Protein AF-A0A535TDH1-F1 (afdb_monomer)

Nearest PDB structures (foldseek):
  7vh2-assembly1_A  TM=3.808E-01  e=6.394E-01  Mammarenavirus machupoense
  1wv4-assembly1_A  TM=2.972E-01  e=4.434E-01  Escherichia coli
  2gje-assembly1_A  TM=3.276E-01  e=5.407E+00  Trypanosoma brucei brucei TREU927
  4r5g-assembly2_B-2  TM=2.749E-01  e=3.750E+00  Escherichia coli K-12
  1u00-assembly1_A  TM=2.760E-01  e=5.747E+00  Escherichia coli

Foldseek 3Di:
DDDLDLVCQVCQADCPQVHTFDCNDPVNSVVSVVQVVQVCCVPPVVHDDDWDDDQLLCVLVVQLCCQQPNVNQVNGANQKWFKWFQDQQFITGPGIHGPVVVQPPLPGGWMKTKHWHDNPDPFIWIWMWTRDPSHIDIDTDGTDPNSRQNDPVNSVVVCVVCVVVSVVRVVSNVD

Mean predicted aligned error: 7.19 Å

pLDDT: mean 83.21, std 15.36, range [40.84, 98.12]

Structure (mmCIF, N/CA/C/O backbone):
data_AF-A0A535TDH1-F1
#
_entry.id   AF-A0A535TDH1-F1
#
loop_
_atom_site.group_PDB
_atom_site.id
_atom_site.type_symbol
_atom_site.label_atom_id
_atom_site.label_alt_id
_atom_site.label_comp_id
_atom_site.label_asym_id
_atom_site.label_entity_id
_atom_site.label_seq_id
_atom_site.pdbx_PDB_ins_code
_atom_site.Cartn_x
_atom_site.Cartn_y
_atom_site.Cartn_z
_atom_site.occupancy
_atom_site.B_iso_or_equiv
_atom_site.auth_seq_id
_atom_site.auth_comp_id
_atom_site.auth_asym_id
_atom_site.auth_atom_id
_atom_site.pdbx_PDB_model_num
ATOM 1 N N . MET A 1 1 ? -21.936 14.748 -5.576 1.00 46.16 1 MET A N 1
ATOM 2 C CA . MET A 1 1 ? -22.071 13.887 -6.770 1.00 46.16 1 MET A CA 1
ATOM 3 C C . MET A 1 1 ? -20.781 13.091 -6.885 1.00 46.16 1 MET A C 1
ATOM 5 O O . MET A 1 1 ? -19.733 13.719 -6.879 1.00 46.16 1 MET A O 1
ATOM 9 N N . TYR A 1 2 ? -20.836 11.756 -6.878 1.00 51.53 2 TYR A N 1
ATOM 10 C CA . TYR A 1 2 ? -19.650 10.906 -7.036 1.00 51.53 2 TYR A CA 1
ATOM 11 C C . TYR A 1 2 ? -19.698 10.259 -8.414 1.00 51.53 2 TYR A C 1
ATOM 13 O O . TYR A 1 2 ? -20.737 9.732 -8.805 1.00 51.53 2 TYR A O 1
ATOM 21 N N . PHE A 1 3 ? -18.589 10.301 -9.137 1.00 50.84 3 PHE A N 1
ATOM 22 C CA . PHE A 1 3 ? -18.465 9.661 -10.437 1.00 50.84 3 PHE A CA 1
ATOM 23 C C . PHE A 1 3 ? -17.375 8.600 -10.350 1.00 50.84 3 PHE A C 1
ATOM 25 O O . PHE A 1 3 ? -16.346 8.814 -9.730 1.00 50.84 3 PHE A O 1
ATOM 32 N N . ALA A 1 4 ? -17.580 7.457 -10.979 1.00 53.78 4 ALA A N 1
ATOM 33 C CA . ALA A 1 4 ? -16.504 6.566 -11.379 1.00 53.78 4 ALA A CA 1
ATOM 34 C C . ALA A 1 4 ? -16.733 6.412 -12.870 1.00 53.78 4 ALA A C 1
ATOM 36 O O . ALA A 1 4 ? -17.690 5.758 -13.250 1.00 53.78 4 ALA A O 1
ATOM 37 N N . GLY A 1 5 ? -15.985 7.157 -13.681 1.00 45.31 5 GLY A N 1
ATOM 38 C CA . GLY A 1 5 ? -16.165 7.348 -15.122 1.00 45.31 5 GLY A CA 1
ATOM 39 C C . GLY A 1 5 ? -14.802 7.567 -15.771 1.00 45.31 5 GLY A C 1
ATOM 40 O O . GLY A 1 5 ? -13.863 7.964 -15.084 1.00 45.31 5 GLY A O 1
ATOM 41 N N . THR A 1 6 ? -14.670 7.344 -17.080 1.00 43.72 6 THR A N 1
ATOM 42 C CA . THR A 1 6 ? -13.429 7.658 -17.826 1.00 43.72 6 THR A CA 1
ATOM 43 C C . THR A 1 6 ? -13.044 9.142 -17.734 1.00 43.72 6 THR A C 1
ATOM 45 O O . THR A 1 6 ? -11.883 9.488 -17.907 1.00 43.72 6 THR A O 1
ATOM 48 N N . LEU A 1 7 ? -13.994 10.007 -17.361 1.00 41.91 7 LEU A N 1
ATOM 49 C CA . LEU A 1 7 ? -13.824 11.434 -17.062 1.00 41.91 7 LEU A CA 1
ATOM 50 C C . LEU A 1 7 ? -13.073 11.754 -15.750 1.00 41.91 7 LEU A C 1
ATOM 52 O O . LEU A 1 7 ? -12.934 12.926 -15.410 1.00 41.91 7 LEU A O 1
ATOM 56 N N . MET A 1 8 ? -12.526 10.767 -15.029 1.00 46.47 8 MET A N 1
ATOM 57 C CA . MET A 1 8 ? -11.613 11.016 -13.895 1.00 46.47 8 MET A CA 1
ATOM 58 C C . MET A 1 8 ? -10.234 11.571 -14.303 1.00 46.47 8 MET A C 1
ATOM 60 O O . MET A 1 8 ? -9.390 11.798 -13.440 1.00 46.47 8 MET A O 1
ATOM 64 N N . GLN A 1 9 ? -10.024 11.883 -15.589 1.00 45.94 9 GLN A N 1
ATOM 65 C CA . GLN A 1 9 ? -8.825 12.540 -16.135 1.00 45.94 9 GLN A CA 1
ATOM 66 C C . GLN A 1 9 ? -8.427 13.857 -15.430 1.00 45.94 9 GLN A C 1
ATOM 68 O O . GLN A 1 9 ? -7.294 14.302 -15.590 1.00 45.94 9 GLN A O 1
ATOM 73 N N . ALA A 1 10 ? -9.318 14.478 -14.646 1.00 40.84 10 ALA A N 1
ATOM 74 C CA . ALA A 1 10 ? -9.016 15.683 -13.867 1.00 40.84 10 ALA A CA 1
ATOM 75 C C . ALA A 1 10 ? -8.407 15.408 -12.472 1.00 40.84 10 ALA A C 1
ATOM 77 O O . ALA A 1 10 ? -7.862 16.326 -11.860 1.00 40.84 10 ALA A O 1
ATOM 78 N N . SER A 1 11 ? -8.466 14.171 -11.957 1.00 49.38 11 SER A N 1
ATOM 79 C CA . SER A 1 11 ? -7.766 13.788 -10.724 1.00 49.38 11 SER A CA 1
ATOM 80 C C . SER A 1 11 ? -6.369 13.289 -11.088 1.00 49.38 11 SER A C 1
ATOM 82 O O . SER A 1 11 ? -6.167 12.120 -11.399 1.00 49.38 11 SER A O 1
ATOM 84 N N . LEU A 1 12 ? -5.400 14.205 -11.086 1.00 49.19 12 LEU A N 1
ATOM 85 C CA . LEU A 1 12 ? -4.015 13.963 -11.523 1.00 49.19 12 LEU A CA 1
ATOM 86 C C . LEU A 1 12 ? -3.205 13.020 -10.606 1.00 49.19 12 LEU A C 1
ATOM 88 O O . LEU A 1 12 ? -2.023 12.797 -10.874 1.00 49.19 12 LEU A O 1
ATOM 92 N N . GLY A 1 13 ? -3.813 12.509 -9.528 1.00 55.75 13 GLY A N 1
ATOM 93 C CA . GLY A 1 13 ? -3.116 11.800 -8.456 1.00 55.75 13 GLY A CA 1
ATOM 94 C C . GLY A 1 13 ? -2.025 12.649 -7.792 1.00 55.75 13 GLY A C 1
ATOM 95 O O . GLY A 1 13 ? -1.929 13.863 -8.005 1.00 55.75 13 GLY A O 1
ATOM 96 N N . LEU A 1 14 ? -1.200 12.017 -6.959 1.00 56.84 14 LEU A N 1
ATOM 97 C CA . LEU A 1 14 ? -0.041 12.672 -6.354 1.00 56.84 14 LEU A CA 1
ATOM 98 C C . LEU A 1 14 ? 1.075 12.795 -7.401 1.00 56.84 14 LEU A C 1
ATOM 100 O O . LEU A 1 14 ? 1.580 11.798 -7.901 1.00 56.84 14 LEU A O 1
ATOM 104 N N . LYS A 1 15 ? 1.521 14.022 -7.696 1.00 58.00 15 LYS A N 1
ATOM 105 C CA . LYS A 1 15 ? 2.681 14.291 -8.572 1.00 58.00 15 LYS A CA 1
ATOM 106 C C . LYS A 1 15 ? 4.013 14.254 -7.811 1.00 58.00 15 LYS A C 1
ATOM 108 O O . LYS A 1 15 ? 4.883 15.086 -8.068 1.00 58.00 15 LYS A O 1
ATOM 113 N N . ARG A 1 16 ? 4.174 13.349 -6.838 1.00 58.53 16 ARG A N 1
ATOM 114 C CA . ARG A 1 16 ? 5.345 13.356 -5.937 1.00 58.53 16 ARG A CA 1
ATOM 115 C C . ARG A 1 16 ? 6.672 13.265 -6.691 1.00 58.53 16 ARG A C 1
ATOM 117 O O . ARG A 1 16 ? 7.613 13.962 -6.333 1.00 58.53 16 ARG A O 1
ATOM 124 N N . HIS A 1 17 ? 6.699 12.495 -7.779 1.00 65.44 17 HIS A N 1
ATOM 125 C CA . HIS A 1 17 ? 7.895 12.258 -8.596 1.00 65.44 17 HIS A CA 1
ATOM 126 C C . HIS A 1 17 ? 7.793 12.881 -10.000 1.00 65.44 17 HIS A C 1
ATOM 128 O O . HIS A 1 17 ? 8.368 12.388 -10.965 1.00 65.44 17 HIS A O 1
ATOM 134 N N . GLY A 1 18 ? 7.043 13.982 -10.135 1.00 55.12 18 GLY A N 1
ATOM 135 C CA . GLY A 1 18 ? 7.007 14.807 -11.352 1.00 55.12 18 GLY A CA 1
ATOM 136 C C . GLY A 1 18 ? 6.130 14.285 -12.496 1.00 55.12 18 GLY A C 1
ATOM 137 O O . GLY A 1 18 ? 5.878 15.030 -13.444 1.00 55.12 18 GLY A O 1
ATOM 138 N N . ILE A 1 19 ? 5.603 13.061 -12.397 1.00 62.03 19 ILE A N 1
ATOM 139 C CA . ILE A 1 19 ? 4.717 12.462 -13.403 1.00 62.03 19 ILE A C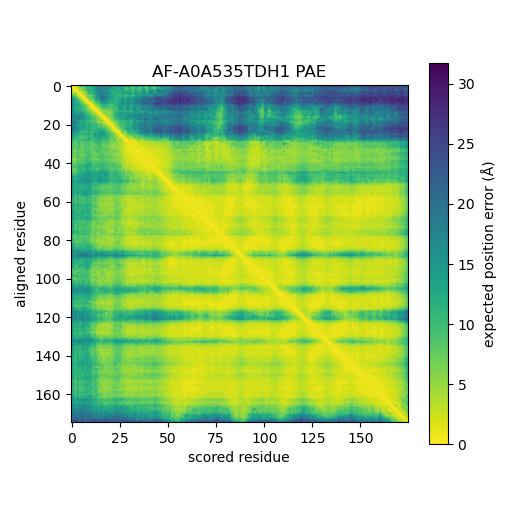A 1
ATOM 140 C C . ILE A 1 19 ? 3.325 12.264 -12.811 1.00 62.03 19 ILE A C 1
ATOM 142 O O . ILE A 1 19 ? 3.202 11.691 -11.730 1.00 62.03 19 ILE A O 1
ATOM 146 N N . PRO A 1 20 ? 2.266 12.762 -13.475 1.00 57.06 20 PRO A N 1
ATOM 147 C CA . PRO A 1 20 ? 0.907 12.565 -13.002 1.00 57.06 20 PRO A CA 1
ATOM 148 C C . PRO A 1 20 ? 0.521 11.090 -13.069 1.00 57.06 20 PRO A C 1
ATOM 150 O O . PRO A 1 20 ? 0.814 10.396 -14.045 1.00 57.06 20 PRO A O 1
ATOM 153 N N . SER A 1 21 ? -0.194 10.635 -12.048 1.00 59.56 21 SER A N 1
ATOM 154 C CA . SER A 1 21 ? -0.759 9.295 -12.019 1.00 59.56 21 SER A CA 1
ATOM 155 C C . SER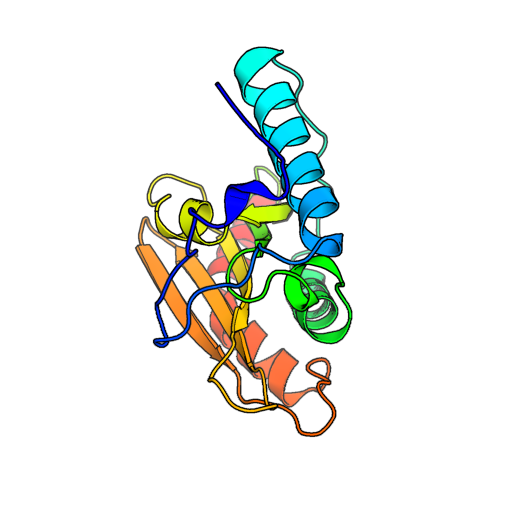 A 1 21 ? -1.792 9.171 -13.140 1.00 59.56 21 SER A C 1
ATOM 157 O O . SER A 1 21 ? -2.732 9.967 -13.229 1.00 59.56 21 SER A O 1
ATOM 159 N N . ASN A 1 22 ? -1.626 8.201 -14.038 1.00 57.59 22 ASN A N 1
ATOM 160 C CA . ASN A 1 22 ? -2.537 8.061 -15.169 1.00 57.59 22 ASN A CA 1
ATOM 161 C C . ASN A 1 22 ? -3.738 7.183 -14.793 1.00 57.59 22 ASN A C 1
ATOM 163 O O . ASN A 1 22 ? -3.676 5.961 -14.894 1.00 57.59 22 ASN A O 1
ATOM 167 N N . SER A 1 23 ? -4.851 7.812 -14.407 1.00 53.47 23 SER A N 1
ATOM 168 C CA . SER A 1 23 ? -6.129 7.116 -14.181 1.00 53.47 23 SER A CA 1
ATOM 169 C C . SER A 1 23 ? -6.986 6.970 -15.456 1.00 53.47 23 SER A C 1
ATOM 171 O O . SER A 1 23 ? -8.072 6.392 -15.421 1.00 53.47 23 SER A O 1
ATOM 173 N N . GLY A 1 24 ? -6.517 7.495 -16.598 1.00 48.97 24 GLY A N 1
ATOM 174 C CA . GLY A 1 24 ? -7.307 7.700 -17.819 1.00 48.97 24 GLY A CA 1
ATOM 175 C C . GLY A 1 24 ? -7.476 6.486 -18.739 1.00 48.97 24 GLY A C 1
ATOM 176 O O . GLY A 1 24 ? -8.177 6.587 -19.746 1.00 48.97 24 GLY A O 1
ATOM 177 N N . ALA A 1 25 ? -6.861 5.339 -18.440 1.00 55.12 25 ALA A N 1
ATOM 178 C CA . ALA A 1 25 ? -7.050 4.127 -19.236 1.00 55.12 25 ALA A CA 1
ATOM 179 C C . ALA A 1 25 ? -8.434 3.502 -18.975 1.00 55.12 25 ALA A C 1
ATOM 181 O O . ALA A 1 25 ? -8.888 3.438 -17.834 1.00 55.12 25 ALA A O 1
ATOM 182 N N . VAL A 1 26 ? -9.085 2.956 -20.011 1.00 54.81 26 VAL A N 1
ATOM 183 C CA . VAL A 1 26 ? -10.406 2.286 -19.912 1.00 54.81 26 VAL A CA 1
ATOM 184 C C . VAL A 1 26 ? -10.423 1.198 -18.826 1.00 54.81 26 VAL A C 1
ATOM 186 O O . VAL A 1 26 ? -11.408 1.039 -18.110 1.00 54.81 26 VAL A O 1
ATOM 189 N N . GLN A 1 27 ? -9.300 0.498 -18.641 1.00 59.00 27 GLN A N 1
ATOM 190 C CA . GLN A 1 27 ? -9.132 -0.535 -17.611 1.00 59.00 27 GLN A CA 1
ATOM 191 C C . GLN A 1 27 ? -9.070 0.023 -16.180 1.00 59.00 27 GLN A C 1
ATOM 193 O O . GLN A 1 27 ? -9.294 -0.711 -15.225 1.00 59.00 27 GLN A O 1
ATOM 198 N N . GLY A 1 28 ? -8.789 1.315 -16.018 1.00 59.56 28 GLY A N 1
ATOM 199 C CA . GLY A 1 28 ? -8.713 2.012 -14.741 1.00 59.56 28 GLY A CA 1
ATOM 200 C C . GLY A 1 28 ? -10.064 2.248 -14.067 1.00 59.56 28 GLY A C 1
ATOM 201 O O . GLY A 1 28 ? -10.193 2.149 -12.847 1.00 59.56 28 GLY A O 1
ATOM 202 N N . TYR A 1 29 ? -11.097 2.471 -14.883 1.00 69.38 29 TYR A N 1
ATOM 203 C CA . TYR A 1 29 ? -12.471 2.727 -14.450 1.00 69.38 29 TYR A CA 1
ATOM 204 C C . TYR A 1 29 ? -12.990 1.684 -13.454 1.00 69.38 29 TYR A C 1
ATOM 206 O O . TYR A 1 29 ? -13.589 2.038 -12.440 1.00 69.38 29 TYR A O 1
ATOM 214 N N . ARG A 1 30 ? -12.746 0.394 -13.725 1.00 74.38 30 ARG A N 1
ATOM 215 C CA . ARG A 1 30 ? -13.273 -0.707 -12.901 1.00 74.38 30 ARG A CA 1
ATOM 216 C C . ARG A 1 30 ? -12.741 -0.655 -11.470 1.00 74.38 30 ARG A C 1
ATOM 218 O O . ARG A 1 30 ? -13.450 -1.017 -10.535 1.00 74.38 30 ARG A O 1
ATOM 225 N N . TYR A 1 31 ? -11.512 -0.179 -11.297 1.00 80.25 31 TYR A N 1
ATOM 226 C CA . TYR A 1 31 ? -10.874 -0.069 -9.993 1.00 80.25 31 TYR A CA 1
ATOM 227 C C . TYR A 1 31 ? -11.401 1.140 -9.228 1.00 80.25 31 TYR A C 1
ATOM 229 O O . TYR A 1 31 ? -11.798 1.000 -8.073 1.00 80.25 31 TYR A O 1
ATOM 237 N N . ASN A 1 32 ? -11.562 2.276 -9.910 1.00 75.94 32 ASN A N 1
ATOM 238 C CA . ASN A 1 32 ? -12.202 3.460 -9.336 1.00 75.94 32 ASN A CA 1
ATOM 239 C C . ASN A 1 32 ? -13.656 3.178 -8.927 1.00 75.94 32 ASN A C 1
ATOM 241 O O . ASN A 1 32 ? -14.085 3.591 -7.853 1.00 75.94 32 ASN A O 1
ATOM 245 N N . ALA A 1 33 ? -14.404 2.423 -9.737 1.00 80.88 33 ALA A N 1
ATOM 246 C CA . ALA A 1 33 ? -15.773 2.020 -9.424 1.00 80.88 33 ALA A CA 1
ATOM 247 C C . ALA A 1 33 ? -15.843 1.120 -8.182 1.00 80.88 33 ALA A C 1
ATOM 249 O O . ALA A 1 33 ? -16.714 1.320 -7.339 1.00 80.88 33 ALA A O 1
ATOM 250 N N . ARG A 1 34 ? -14.907 0.171 -8.025 1.00 83.81 34 ARG A N 1
ATOM 251 C CA . ARG A 1 34 ? -14.821 -0.681 -6.824 1.00 83.81 34 ARG A CA 1
ATOM 252 C C . ARG A 1 34 ? -14.514 0.137 -5.573 1.00 83.81 34 ARG A C 1
ATOM 254 O O . ARG A 1 34 ? -15.192 -0.040 -4.565 1.00 83.81 34 ARG A O 1
ATOM 261 N N . VAL A 1 35 ? -13.538 1.042 -5.637 1.00 83.62 35 VAL A N 1
ATOM 262 C CA . VAL A 1 35 ? -13.202 1.936 -4.516 1.00 83.62 35 VAL A CA 1
ATOM 263 C C . VAL A 1 35 ? -14.398 2.821 -4.155 1.00 83.62 35 VAL A C 1
ATOM 265 O O . VAL A 1 35 ? -14.770 2.904 -2.985 1.00 83.62 35 VAL A O 1
ATOM 268 N N . LEU A 1 36 ? -15.057 3.418 -5.153 1.00 84.75 36 LEU A N 1
ATOM 269 C CA . LEU A 1 36 ? -16.228 4.262 -4.936 1.00 84.75 36 LEU A CA 1
ATOM 270 C C . LEU A 1 36 ? -17.401 3.482 -4.331 1.00 84.75 36 LEU A C 1
ATOM 272 O O . LEU A 1 36 ? -18.034 3.962 -3.394 1.00 84.75 36 LEU A O 1
ATOM 276 N N . ALA A 1 37 ? -17.688 2.283 -4.840 1.00 85.50 37 ALA A N 1
ATOM 277 C CA . ALA A 1 37 ? -18.759 1.442 -4.318 1.00 85.50 37 ALA A CA 1
ATOM 278 C C . ALA A 1 37 ? -18.545 1.124 -2.832 1.00 85.50 37 ALA A C 1
ATOM 280 O O . ALA A 1 37 ? -19.485 1.238 -2.048 1.00 85.50 37 ALA A O 1
ATOM 281 N N . ARG A 1 38 ? -17.305 0.805 -2.431 1.00 84.75 38 ARG A N 1
ATOM 282 C CA . ARG A 1 38 ? -16.954 0.577 -1.021 1.00 84.75 38 ARG A CA 1
ATOM 283 C C . ARG A 1 38 ? -17.165 1.828 -0.172 1.00 84.75 38 ARG A C 1
ATOM 285 O O . ARG A 1 38 ? -17.855 1.762 0.840 1.00 84.75 38 ARG A O 1
ATOM 292 N N . HIS A 1 39 ? -16.654 2.971 -0.630 1.00 85.38 39 HIS A N 1
ATOM 293 C CA . HIS A 1 39 ? -16.817 4.240 0.078 1.00 85.38 39 HIS A CA 1
ATOM 294 C C . HIS A 1 39 ? -18.294 4.614 0.269 1.00 85.38 39 HIS A C 1
ATOM 296 O O . HIS A 1 39 ? -18.683 5.071 1.342 1.00 85.38 39 HIS A O 1
ATOM 302 N N . LEU A 1 40 ? -19.139 4.413 -0.748 1.00 87.56 40 LEU A N 1
ATOM 303 C CA . LEU A 1 40 ? -20.577 4.673 -0.648 1.00 87.56 40 LEU A CA 1
ATOM 304 C C . LEU A 1 40 ? -21.268 3.710 0.322 1.00 87.56 40 LEU A C 1
ATOM 306 O O . LEU A 1 40 ? -22.072 4.165 1.134 1.00 87.56 40 LEU A O 1
ATOM 310 N N . ALA A 1 41 ? -20.952 2.413 0.256 1.00 87.00 41 ALA A N 1
ATOM 311 C CA . ALA A 1 41 ? -21.507 1.400 1.153 1.00 87.00 41 ALA A CA 1
ATOM 312 C C . ALA A 1 41 ? -21.286 1.775 2.630 1.00 87.00 41 ALA A C 1
ATOM 314 O O . ALA A 1 41 ? -22.243 1.826 3.402 1.00 87.00 41 ALA A O 1
ATOM 315 N N . GLU A 1 42 ? -20.055 2.141 2.986 1.00 88.44 42 GLU A N 1
ATOM 316 C CA . GLU A 1 42 ? -19.685 2.507 4.357 1.00 88.44 42 GLU A CA 1
ATOM 317 C C . GLU A 1 42 ? -20.254 3.886 4.755 1.00 88.44 42 GLU A C 1
ATOM 319 O O . GLU A 1 42 ? -20.908 4.016 5.788 1.00 88.44 42 GLU A O 1
ATOM 324 N N . SER A 1 43 ? -20.072 4.924 3.926 1.00 86.44 43 SER A N 1
ATOM 325 C CA . SER A 1 43 ? -20.389 6.314 4.314 1.00 86.44 43 SER A CA 1
ATOM 326 C C . SER A 1 43 ? -21.854 6.728 4.152 1.00 86.44 43 SER A C 1
ATOM 328 O O . SER A 1 43 ? -22.292 7.691 4.784 1.00 86.44 43 SER A O 1
ATOM 330 N N . ARG A 1 44 ? -22.613 6.067 3.269 1.00 86.50 44 ARG A N 1
ATOM 331 C CA . ARG A 1 44 ? -24.001 6.448 2.944 1.00 86.50 44 ARG A CA 1
ATOM 332 C C . ARG A 1 44 ? -25.024 5.400 3.336 1.00 86.50 44 ARG A C 1
ATOM 334 O O . ARG A 1 44 ? -26.162 5.768 3.604 1.00 86.50 44 ARG A O 1
ATOM 341 N N . PHE A 1 45 ? -24.630 4.132 3.366 1.00 88.75 45 PHE A N 1
ATOM 342 C CA . PHE A 1 45 ? -25.545 3.024 3.634 1.00 88.75 45 PHE A CA 1
ATOM 343 C C . PHE A 1 45 ? -25.268 2.320 4.966 1.00 88.75 45 PHE A C 1
ATOM 345 O O . PHE A 1 45 ? -26.020 1.420 5.328 1.00 88.75 45 PHE A O 1
ATOM 352 N N . GLY A 1 46 ? -24.228 2.728 5.706 1.00 87.50 46 GLY A N 1
ATOM 353 C CA . GLY A 1 46 ? -23.883 2.139 7.004 1.00 87.50 46 GLY A CA 1
ATOM 354 C C . GLY A 1 46 ? -23.487 0.663 6.915 1.00 87.50 46 GLY A C 1
ATOM 355 O O . GLY A 1 46 ? -23.584 -0.060 7.902 1.00 87.50 46 GLY A O 1
ATOM 356 N N . VAL A 1 47 ? -23.078 0.199 5.730 1.00 89.00 47 VAL A N 1
ATOM 357 C CA . VAL A 1 47 ? -22.647 -1.180 5.507 1.00 89.00 47 VAL A CA 1
ATOM 358 C C . VAL A 1 47 ? -21.171 -1.281 5.859 1.00 89.00 47 VAL A C 1
ATOM 360 O O . VAL A 1 47 ? -20.321 -0.756 5.141 1.00 89.00 47 VAL A O 1
ATOM 363 N N . THR A 1 48 ? -20.862 -1.992 6.940 1.00 81.75 48 THR A N 1
ATOM 364 C CA . THR A 1 48 ? -19.482 -2.343 7.279 1.00 81.75 48 THR A CA 1
ATOM 365 C C . THR A 1 48 ? -19.024 -3.486 6.387 1.00 81.75 48 THR A C 1
ATOM 367 O O . THR A 1 48 ? -19.568 -4.589 6.444 1.00 81.75 48 THR A O 1
ATOM 370 N N . LEU A 1 49 ? -18.020 -3.229 5.554 1.00 82.12 49 LEU A N 1
ATOM 371 C CA . LEU A 1 49 ? -17.399 -4.268 4.744 1.00 82.12 49 LEU A CA 1
ATOM 372 C C . LEU A 1 49 ? -16.379 -5.035 5.581 1.00 82.12 49 LEU A C 1
ATOM 374 O O . LEU A 1 49 ? -15.515 -4.434 6.220 1.00 82.12 49 LEU A O 1
ATOM 378 N N . GLU A 1 50 ? -16.464 -6.362 5.543 1.00 81.50 50 GLU A N 1
ATOM 379 C CA . GLU A 1 50 ? -15.495 -7.228 6.205 1.00 81.50 50 GLU A CA 1
ATOM 380 C C . GLU A 1 50 ? -14.090 -6.981 5.633 1.00 81.50 50 GLU A C 1
ATOM 382 O O . GLU A 1 50 ? -13.878 -6.985 4.414 1.00 81.50 50 GL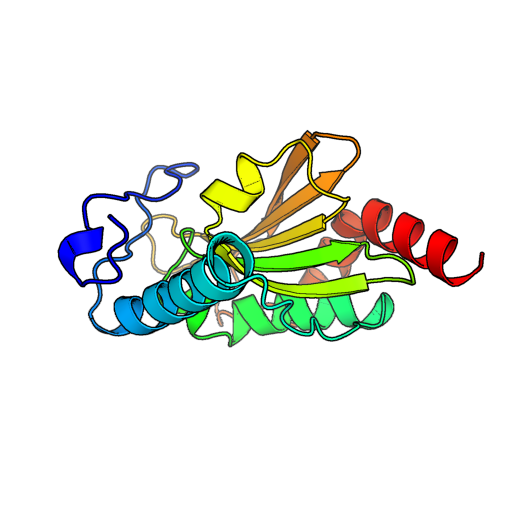U A O 1
ATOM 387 N N . ARG A 1 51 ? -13.127 -6.723 6.524 1.00 86.31 51 ARG A N 1
ATOM 388 C CA . ARG A 1 51 ? -11.714 -6.551 6.181 1.00 86.31 51 ARG A CA 1
ATOM 389 C C . ARG A 1 51 ? -10.968 -7.812 6.610 1.00 86.31 51 ARG A C 1
ATOM 391 O O . ARG A 1 51 ? -10.959 -8.095 7.807 1.00 86.31 51 ARG A O 1
ATOM 398 N N . PRO A 1 52 ? -10.363 -8.567 5.677 1.00 90.62 52 PRO A N 1
ATOM 399 C CA . PRO A 1 52 ? -9.644 -9.783 6.027 1.00 90.62 52 PRO A CA 1
ATOM 400 C C . PRO A 1 52 ? -8.526 -9.494 7.031 1.00 90.62 52 PRO A C 1
ATOM 402 O O . PRO A 1 52 ? -7.740 -8.561 6.841 1.00 90.62 52 PRO A O 1
ATOM 405 N N . ALA A 1 53 ? -8.443 -10.301 8.086 1.00 92.69 53 ALA A N 1
ATOM 406 C CA . ALA A 1 53 ? -7.291 -10.292 8.975 1.00 92.69 53 ALA A CA 1
ATOM 407 C C . ALA A 1 53 ? -6.047 -10.789 8.223 1.00 92.69 53 ALA A C 1
ATOM 409 O O . ALA A 1 53 ? -6.130 -11.680 7.376 1.00 92.69 53 ALA A O 1
ATOM 410 N N . VAL A 1 54 ? -4.889 -10.219 8.546 1.00 92.75 54 VAL A N 1
ATOM 411 C CA . VAL A 1 54 ? -3.595 -10.603 7.973 1.00 92.75 54 VAL A CA 1
ATOM 412 C C . VAL A 1 54 ? -2.634 -10.892 9.115 1.00 92.75 54 VAL A C 1
ATOM 414 O O . VAL A 1 54 ? -2.545 -10.123 10.071 1.00 92.75 54 VAL A O 1
ATOM 417 N N . ASN A 1 55 ? -1.888 -11.993 9.031 1.00 89.69 55 ASN A N 1
ATOM 418 C CA . ASN A 1 55 ? -0.812 -12.238 9.983 1.00 89.69 55 ASN A CA 1
ATOM 419 C C . ASN A 1 55 ? 0.300 -11.200 9.768 1.00 89.69 55 ASN A C 1
ATOM 421 O O . ASN A 1 55 ? 0.703 -10.950 8.633 1.00 89.69 55 ASN A O 1
ATOM 425 N N . ALA A 1 56 ? 0.838 -10.621 10.843 1.00 87.50 56 ALA A N 1
ATOM 426 C CA . ALA A 1 56 ? 1.936 -9.657 10.758 1.00 87.50 56 ALA A CA 1
ATOM 427 C C . ALA A 1 56 ? 3.142 -10.186 9.947 1.00 87.50 56 ALA A C 1
ATOM 429 O O . ALA A 1 56 ? 3.765 -9.416 9.218 1.00 87.50 56 ALA A O 1
ATOM 430 N N . GLY A 1 57 ? 3.433 -11.491 10.015 1.00 87.88 57 GLY A N 1
ATOM 431 C CA . GLY A 1 57 ? 4.493 -12.138 9.234 1.00 87.88 57 GLY A CA 1
ATOM 432 C C . GLY A 1 57 ? 4.227 -12.202 7.724 1.00 87.88 57 GLY A C 1
ATOM 433 O O . GLY A 1 57 ? 5.174 -12.235 6.940 1.00 87.88 57 GLY A O 1
ATOM 434 N N . ASP A 1 58 ? 2.962 -12.140 7.303 1.00 93.62 58 ASP A N 1
ATOM 435 C CA . ASP A 1 58 ? 2.562 -12.240 5.895 1.00 93.62 58 ASP A CA 1
ATOM 436 C C . ASP A 1 58 ? 2.442 -10.870 5.209 1.00 93.62 58 ASP A C 1
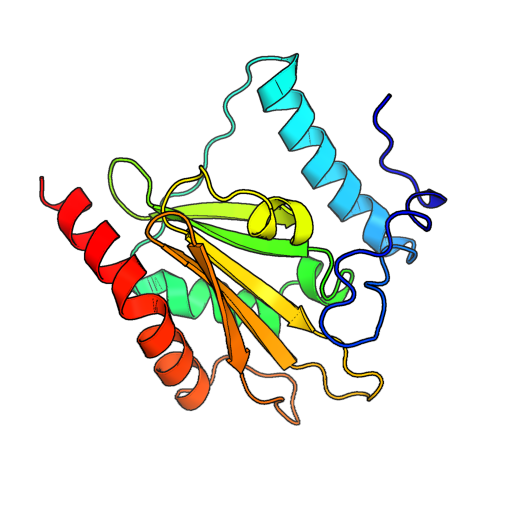ATOM 438 O O . ASP A 1 58 ? 2.407 -10.795 3.980 1.00 93.62 58 ASP A O 1
ATOM 442 N N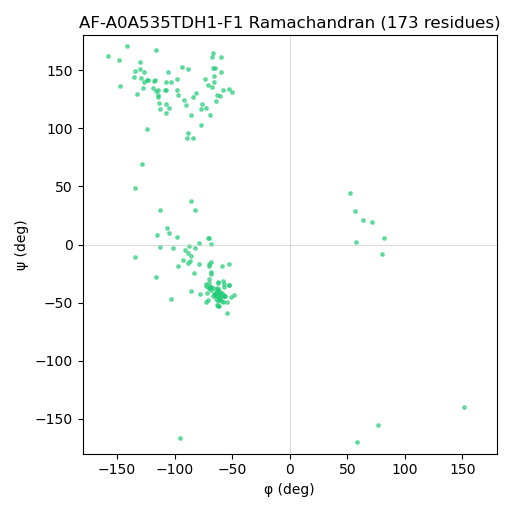 . VAL A 1 59 ? 2.427 -9.772 5.977 1.00 95.62 59 VAL A N 1
ATOM 443 C CA . VAL A 1 59 ? 2.245 -8.400 5.461 1.00 95.62 59 VAL A CA 1
ATOM 444 C C . VAL A 1 59 ? 3.285 -8.041 4.400 1.00 95.62 59 VAL A C 1
ATOM 446 O O . VAL A 1 59 ? 2.938 -7.486 3.359 1.00 95.62 59 VAL A O 1
ATOM 449 N N . VAL A 1 60 ? 4.558 -8.367 4.641 1.00 97.12 60 VAL A N 1
ATOM 450 C CA . VAL A 1 60 ? 5.652 -8.069 3.702 1.00 97.12 60 VAL A CA 1
ATOM 451 C C . VAL A 1 60 ? 5.426 -8.788 2.372 1.00 97.12 60 VAL A C 1
ATOM 453 O O . VAL A 1 60 ? 5.508 -8.162 1.317 1.00 97.12 60 VAL A O 1
ATOM 456 N N . SER A 1 61 ? 5.091 -10.081 2.416 1.00 97.06 61 SER A N 1
ATOM 457 C CA . SER A 1 61 ? 4.789 -10.873 1.218 1.00 97.06 61 SER A CA 1
ATOM 458 C C . SER A 1 61 ? 3.586 -10.307 0.467 1.00 97.06 61 SER A C 1
ATOM 460 O O . SER A 1 61 ? 3.676 -10.087 -0.735 1.00 97.06 61 SER A O 1
ATOM 462 N N . LEU A 1 62 ? 2.499 -10.000 1.183 1.00 96.88 62 LEU A N 1
ATOM 463 C CA . LEU A 1 62 ? 1.267 -9.462 0.608 1.00 96.88 62 LEU A CA 1
ATOM 464 C C . LEU A 1 62 ? 1.509 -8.160 -0.165 1.00 96.88 62 LEU A C 1
ATOM 466 O O . LEU A 1 62 ? 0.984 -7.986 -1.263 1.00 96.88 62 LEU A O 1
ATOM 470 N N . LEU A 1 63 ? 2.300 -7.246 0.397 1.00 98.00 63 LEU A N 1
ATOM 471 C CA . LEU A 1 63 ? 2.586 -5.955 -0.228 1.00 98.00 63 LEU A CA 1
ATOM 472 C C . LEU A 1 63 ? 3.518 -6.096 -1.443 1.00 98.00 63 LEU A C 1
ATOM 474 O O . LEU A 1 63 ? 3.267 -5.470 -2.473 1.00 98.00 63 LEU A O 1
ATOM 478 N N . LEU A 1 64 ? 4.559 -6.931 -1.361 1.00 98.12 64 LEU A N 1
ATOM 479 C CA . LEU A 1 64 ? 5.472 -7.168 -2.490 1.00 98.12 64 LEU A CA 1
ATOM 480 C C . LEU A 1 64 ? 4.798 -7.927 -3.636 1.00 98.12 64 LEU A C 1
ATOM 482 O O . LEU A 1 64 ? 5.044 -7.629 -4.807 1.00 98.12 64 LEU A O 1
ATOM 486 N N . ASP A 1 65 ? 3.914 -8.870 -3.315 1.00 97.69 65 ASP A N 1
ATOM 487 C CA . ASP A 1 65 ? 3.120 -9.588 -4.308 1.00 97.69 65 ASP A CA 1
ATOM 488 C C . ASP A 1 65 ? 2.204 -8.642 -5.086 1.00 97.69 65 ASP A C 1
ATOM 490 O O . ASP A 1 65 ? 2.080 -8.782 -6.306 1.00 97.69 65 ASP A O 1
ATOM 494 N N . GLU A 1 66 ? 1.623 -7.641 -4.418 1.00 97.06 66 GLU A N 1
ATOM 495 C CA . GLU A 1 66 ? 0.807 -6.623 -5.077 1.00 97.06 66 GLU A CA 1
ATOM 496 C C . GLU A 1 66 ? 1.620 -5.822 -6.099 1.00 97.06 66 GLU A C 1
ATO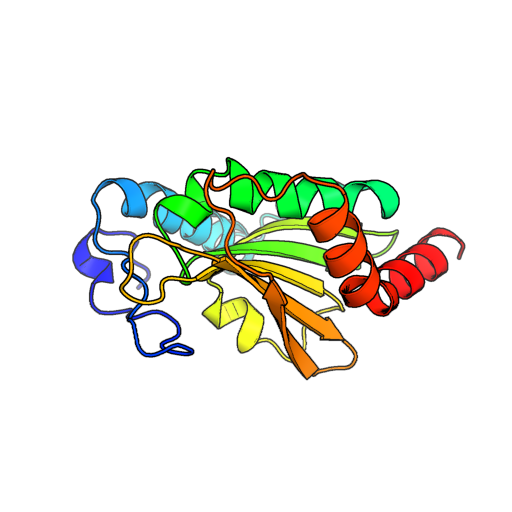M 498 O O . GLU A 1 66 ? 1.231 -5.735 -7.260 1.00 97.06 66 GLU A O 1
ATOM 503 N N . VAL A 1 67 ? 2.764 -5.250 -5.723 1.00 96.62 67 VAL A N 1
ATOM 504 C CA . VAL A 1 67 ? 3.557 -4.457 -6.683 1.00 96.62 67 VAL A CA 1
ATOM 505 C C . VAL A 1 67 ? 4.221 -5.311 -7.760 1.00 96.62 67 VAL A C 1
ATOM 507 O O . VAL A 1 67 ? 4.584 -4.792 -8.811 1.00 96.62 67 VAL A O 1
ATOM 510 N N . THR A 1 68 ? 4.322 -6.624 -7.557 1.00 96.75 68 THR A N 1
ATOM 511 C CA . THR A 1 68 ? 4.850 -7.541 -8.574 1.00 96.75 68 THR A CA 1
ATOM 512 C C . THR A 1 68 ? 3.770 -7.997 -9.559 1.00 96.75 68 THR A C 1
ATOM 514 O O . THR A 1 68 ? 4.028 -8.088 -10.754 1.00 96.75 68 THR A O 1
ATOM 517 N N . ARG A 1 69 ? 2.544 -8.286 -9.094 1.00 95.19 69 ARG A N 1
ATOM 518 C CA . ARG A 1 69 ? 1.509 -8.973 -9.902 1.00 95.19 69 ARG A CA 1
ATOM 519 C C . ARG A 1 69 ? 0.109 -8.356 -9.826 1.00 95.19 69 ARG A C 1
ATOM 521 O O . ARG A 1 69 ? -0.763 -8.745 -10.601 1.00 95.19 69 ARG A O 1
ATOM 528 N N . GLY A 1 70 ? -0.121 -7.425 -8.907 1.00 93.50 70 GLY A N 1
ATOM 529 C CA . GLY A 1 70 ? -1.411 -6.800 -8.618 1.00 93.50 70 GLY A CA 1
ATOM 530 C C . GLY A 1 70 ? -1.876 -5.883 -9.749 1.00 93.50 70 GLY A C 1
ATOM 531 O O . GLY A 1 70 ? -1.278 -4.830 -9.992 1.00 93.50 70 GLY A O 1
ATOM 532 N N . PRO A 1 71 ? -2.938 -6.236 -10.488 1.00 90.25 71 PRO A N 1
ATOM 533 C CA . PRO A 1 71 ? -3.298 -5.479 -11.673 1.00 90.25 71 PRO A CA 1
ATOM 534 C C . PRO A 1 71 ? -3.812 -4.075 -11.314 1.00 90.25 71 PRO A C 1
ATOM 536 O O . PRO A 1 71 ? -3.666 -3.162 -12.121 1.00 90.25 71 PRO A O 1
ATOM 539 N N . GLU A 1 72 ? -4.357 -3.859 -10.118 1.00 89.62 72 GLU A N 1
ATOM 540 C CA . GLU A 1 72 ? -4.768 -2.550 -9.616 1.00 89.62 72 GLU A CA 1
ATOM 541 C C . GLU A 1 72 ? -3.633 -1.521 -9.674 1.00 89.62 72 GLU A C 1
ATOM 543 O O . GLU A 1 72 ? -3.761 -0.511 -10.369 1.00 89.62 72 GLU A O 1
ATOM 548 N N . VAL A 1 73 ? -2.511 -1.789 -9.002 1.00 90.19 73 VAL A N 1
ATOM 549 C CA . VAL A 1 73 ? -1.378 -0.851 -8.930 1.00 90.19 73 VAL A CA 1
ATOM 550 C C . VAL A 1 73 ? -0.643 -0.718 -10.265 1.00 90.19 73 VAL A C 1
ATOM 552 O O . VAL A 1 73 ? -0.157 0.361 -10.594 1.00 90.19 73 VAL A O 1
ATOM 555 N N . TRP A 1 74 ? -0.629 -1.767 -11.092 1.00 89.19 74 TRP A N 1
ATOM 556 C CA . TRP A 1 74 ? -0.018 -1.725 -12.425 1.00 89.19 74 TRP A CA 1
ATOM 557 C C . TRP A 1 74 ? -0.782 -0.842 -13.418 1.00 89.19 74 TRP A C 1
ATOM 559 O O . TRP A 1 74 ? -0.155 -0.167 -14.237 1.00 89.19 74 TRP A O 1
ATOM 569 N N . HIS A 1 75 ? -2.117 -0.824 -13.345 1.00 85.81 75 HIS A N 1
ATOM 570 C CA . HIS A 1 75 ? -2.961 0.002 -14.218 1.00 85.81 75 HIS A CA 1
ATOM 571 C C . HIS A 1 75 ? -3.213 1.411 -13.661 1.00 85.81 75 HIS A C 1
ATOM 573 O O . HIS A 1 75 ? -3.674 2.275 -14.405 1.00 85.81 75 HIS A O 1
ATOM 579 N N . GLN A 1 76 ? -2.960 1.638 -12.369 1.00 83.88 76 GLN A N 1
ATOM 580 C CA . GLN A 1 76 ? -3.228 2.892 -11.651 1.00 83.88 76 GLN A CA 1
ATOM 581 C C . GLN A 1 76 ? -2.022 3.300 -10.786 1.00 83.88 76 GLN A C 1
ATOM 583 O O . GLN A 1 76 ? -2.159 3.613 -9.600 1.00 83.88 76 GLN A O 1
ATOM 588 N N . ARG A 1 77 ? -0.830 3.280 -11.392 1.00 87.44 77 ARG A N 1
ATOM 589 C CA . ARG A 1 77 ? 0.449 3.625 -10.748 1.00 87.44 77 ARG A CA 1
ATOM 590 C C . ARG A 1 77 ? 0.380 4.992 -10.075 1.00 87.44 77 ARG A C 1
ATOM 592 O O . ARG A 1 77 ? -0.147 5.935 -10.671 1.00 87.44 77 ARG A O 1
ATOM 599 N N . SER A 1 78 ? 0.865 5.074 -8.840 1.00 83.88 78 SER A N 1
ATOM 600 C CA . SER A 1 78 ? 0.840 6.267 -7.977 1.00 83.88 78 SER A CA 1
ATOM 601 C C . SER A 1 78 ? -0.559 6.846 -7.691 1.00 83.88 78 SER A C 1
ATOM 603 O O . SER A 1 78 ? -0.681 7.865 -7.012 1.00 83.88 78 SER A O 1
ATOM 605 N N . TYR A 1 79 ? -1.632 6.223 -8.197 1.00 86.50 79 TYR A N 1
ATOM 606 C CA . TYR A 1 79 ? -3.017 6.632 -7.958 1.00 86.50 79 TYR A CA 1
ATOM 607 C C . TYR A 1 79 ? -3.686 5.725 -6.929 1.00 86.50 79 TYR A C 1
ATOM 609 O O . TYR A 1 79 ? -4.309 6.215 -5.987 1.00 86.50 79 TYR A O 1
ATOM 617 N N . LEU A 1 80 ? -3.537 4.409 -7.090 1.00 91.38 80 LEU A N 1
ATOM 618 C CA . LEU A 1 80 ? -4.000 3.410 -6.133 1.00 91.38 80 LEU A CA 1
ATOM 619 C C . LEU A 1 80 ? -2.825 2.814 -5.372 1.00 91.38 80 LEU A C 1
ATOM 621 O O . LEU A 1 80 ? -1.727 2.655 -5.906 1.00 91.38 80 LEU A O 1
ATOM 625 N N . ALA A 1 81 ? -3.090 2.438 -4.132 1.00 95.38 81 ALA A N 1
ATOM 626 C CA . ALA A 1 81 ? -2.164 1.700 -3.301 1.00 95.38 81 ALA A CA 1
ATOM 627 C C . ALA A 1 81 ? -2.889 0.549 -2.610 1.00 95.38 81 ALA A C 1
ATOM 629 O O . ALA A 1 81 ? -4.076 0.646 -2.286 1.00 95.38 81 ALA A O 1
ATOM 630 N N . ARG A 1 82 ? -2.163 -0.536 -2.362 1.00 97.19 82 ARG A N 1
ATOM 631 C CA . ARG A 1 82 ? -2.603 -1.600 -1.463 1.00 97.19 82 ARG A CA 1
ATOM 632 C C . ARG A 1 82 ? -2.258 -1.205 -0.045 1.00 97.19 82 ARG A C 1
ATOM 634 O O . ARG A 1 82 ? -1.111 -0.861 0.229 1.00 97.19 82 ARG A O 1
ATOM 641 N N . VAL A 1 83 ? -3.254 -1.235 0.829 1.00 97.00 83 VAL A N 1
ATOM 642 C CA . VAL A 1 83 ? -3.168 -0.708 2.187 1.00 97.00 83 VAL A CA 1
ATOM 643 C C . VAL A 1 83 ? -3.403 -1.815 3.204 1.00 97.00 83 VAL A C 1
ATOM 645 O O . VAL A 1 83 ? -4.363 -2.577 3.111 1.00 97.00 83 VAL A O 1
ATOM 648 N N . VAL A 1 84 ? -2.552 -1.850 4.224 1.00 96.69 84 VAL A N 1
ATOM 649 C CA . VAL A 1 84 ? -2.746 -2.620 5.455 1.00 96.69 84 VAL A CA 1
ATOM 650 C C . VAL A 1 84 ? -2.831 -1.659 6.634 1.00 96.69 84 VAL A C 1
ATOM 652 O O . VAL A 1 84 ? -2.118 -0.656 6.676 1.00 96.69 84 VAL A O 1
ATOM 655 N N . LYS A 1 85 ? -3.710 -1.942 7.593 1.00 94.25 85 LYS A N 1
ATOM 656 C CA . LYS A 1 85 ? -3.944 -1.092 8.771 1.00 94.25 85 LYS A CA 1
ATOM 657 C C . LYS A 1 85 ? -3.798 -1.924 10.040 1.00 94.25 85 LYS A C 1
ATOM 659 O O . LYS A 1 85 ? -4.124 -3.110 10.038 1.00 94.25 85 LYS A O 1
ATOM 664 N N . VAL A 1 86 ? -3.343 -1.306 11.123 1.00 91.44 86 VAL A N 1
ATOM 665 C CA . VAL A 1 86 ? -3.454 -1.894 12.461 1.00 91.44 86 VAL A CA 1
ATOM 666 C C . VAL A 1 86 ? -4.922 -1.810 12.887 1.00 91.44 86 VAL A C 1
ATOM 668 O O . VAL A 1 86 ? -5.491 -0.721 12.968 1.00 91.44 86 VAL A O 1
ATOM 671 N N . GLY A 1 87 ? -5.541 -2.966 13.105 1.00 85.62 87 GLY A N 1
ATOM 672 C CA . GLY A 1 87 ? -6.891 -3.129 13.639 1.00 85.62 87 GLY A CA 1
ATOM 673 C C . GLY A 1 87 ? -6.905 -3.357 15.155 1.00 85.62 87 GLY A C 1
ATOM 674 O O . GLY A 1 87 ? -5.902 -3.146 15.838 1.00 85.62 87 GLY A O 1
ATOM 675 N N . GLY A 1 88 ? -8.060 -3.789 15.675 1.00 78.62 88 GLY A N 1
ATOM 676 C CA . GLY A 1 88 ? -8.235 -4.122 17.097 1.00 78.62 88 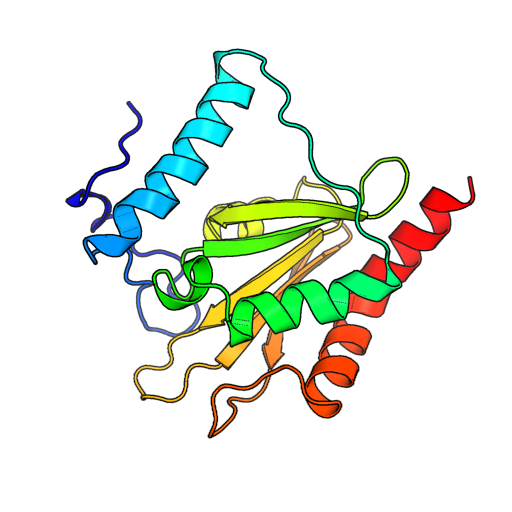GLY A CA 1
ATOM 677 C C . GLY A 1 88 ? -7.334 -5.275 17.541 1.00 78.62 88 GLY A C 1
ATOM 678 O O . GLY A 1 88 ? -6.525 -5.092 18.444 1.00 78.62 88 GLY A O 1
ATOM 679 N N . ASP A 1 89 ? -7.399 -6.397 16.818 1.00 78.69 89 ASP A N 1
ATOM 680 C CA . ASP A 1 89 ? -6.756 -7.661 17.215 1.00 78.69 89 ASP A CA 1
ATOM 681 C C . ASP A 1 89 ? -5.476 -7.982 16.415 1.00 78.69 89 ASP A C 1
ATOM 683 O O . ASP A 1 89 ? -4.957 -9.094 16.474 1.00 78.69 89 ASP A O 1
ATOM 687 N N . GLY A 1 90 ? -4.959 -7.041 15.615 1.00 86.38 90 GLY A N 1
ATOM 688 C CA . GLY A 1 90 ? -3.783 -7.285 14.771 1.00 86.38 90 GLY A CA 1
ATOM 689 C C . GLY A 1 90 ? -3.750 -6.443 13.500 1.00 86.38 90 GLY A C 1
ATOM 690 O O . GLY A 1 90 ? -4.073 -5.259 13.527 1.00 86.38 90 GLY A O 1
ATOM 691 N N . MET A 1 91 ? -3.336 -7.040 12.379 1.00 92.56 91 MET A N 1
ATOM 692 C CA . MET A 1 91 ? -3.299 -6.375 11.071 1.00 92.56 91 MET A CA 1
ATOM 693 C C . MET A 1 91 ? -4.533 -6.735 10.244 1.00 92.56 91 MET A C 1
ATOM 695 O O . MET A 1 91 ? -4.979 -7.881 10.237 1.00 92.56 91 MET A O 1
ATOM 699 N N . VAL A 1 92 ? -5.053 -5.762 9.500 1.00 94.25 92 VAL A N 1
ATOM 700 C CA . VAL A 1 92 ? -6.144 -5.965 8.541 1.00 94.25 92 VAL A CA 1
ATOM 701 C C . VAL A 1 92 ? -5.734 -5.513 7.147 1.00 94.25 92 VAL A C 1
ATOM 703 O O . VAL A 1 92 ? -5.062 -4.492 6.971 1.00 94.25 92 VAL A O 1
ATOM 706 N N . ASP A 1 93 ? -6.175 -6.267 6.147 1.00 95.12 93 ASP A N 1
ATOM 707 C CA . ASP A 1 93 ? -6.090 -5.887 4.745 1.00 95.12 93 ASP A CA 1
ATOM 708 C C . ASP A 1 93 ? -7.186 -4.860 4.428 1.00 95.12 93 ASP A C 1
ATOM 710 O O . ASP A 1 93 ? -8.367 -5.185 4.262 1.00 95.12 93 ASP A O 1
ATOM 714 N N . ALA A 1 94 ? -6.791 -3.590 4.330 1.00 93.19 94 ALA A N 1
ATOM 715 C CA . ALA A 1 94 ? -7.687 -2.504 3.952 1.00 93.19 94 ALA A CA 1
ATOM 716 C C . ALA A 1 94 ? -7.933 -2.450 2.435 1.00 93.19 94 ALA A C 1
ATOM 718 O O . ALA A 1 94 ? -8.722 -1.637 1.952 1.00 93.19 94 ALA A O 1
ATOM 719 N N . GLY A 1 95 ? -7.353 -3.362 1.662 1.00 93.69 95 GLY A N 1
ATOM 720 C CA . GLY A 1 95 ? -7.607 -3.439 0.240 1.00 93.69 95 GLY A CA 1
ATOM 721 C C . GLY A 1 95 ? -6.877 -2.359 -0.541 1.00 93.69 95 GLY A C 1
ATOM 722 O O . GLY A 1 95 ? -5.836 -1.845 -0.146 1.00 93.69 95 GLY A O 1
ATOM 723 N N . ILE A 1 96 ? -7.446 -2.052 -1.697 1.00 93.50 96 ILE A N 1
ATOM 724 C CA . ILE A 1 96 ? -6.964 -1.023 -2.606 1.00 93.50 96 ILE A CA 1
ATOM 725 C C . ILE A 1 96 ? -7.666 0.295 -2.271 1.00 93.50 96 ILE A C 1
ATOM 727 O O . ILE A 1 96 ? -8.900 0.342 -2.268 1.00 93.50 96 ILE A O 1
ATOM 731 N N . GLU A 1 97 ? -6.889 1.344 -2.005 1.00 92.06 97 GLU A N 1
ATOM 732 C CA . GLU A 1 97 ? -7.360 2.695 -1.667 1.00 92.06 97 GLU A CA 1
ATOM 733 C C . GLU A 1 97 ? -6.655 3.754 -2.540 1.00 92.06 97 GLU A C 1
ATOM 735 O O . GLU A 1 97 ? -5.562 3.498 -3.057 1.00 92.06 97 GLU A O 1
ATOM 740 N N . PRO A 1 98 ? -7.246 4.951 -2.730 1.00 90.81 98 PRO A N 1
ATOM 741 C CA . PRO A 1 98 ? -6.552 6.060 -3.374 1.00 90.81 98 PRO A CA 1
ATOM 742 C C . PRO A 1 98 ? -5.339 6.482 -2.544 1.00 90.81 98 PRO A C 1
ATOM 744 O O . PRO A 1 98 ? -5.469 6.773 -1.355 1.00 90.81 98 PRO A O 1
ATOM 747 N N . LEU A 1 99 ? -4.170 6.580 -3.174 1.00 90.94 99 LEU A N 1
ATOM 748 C CA . LEU A 1 99 ? -2.935 6.934 -2.477 1.00 90.94 99 LEU A CA 1
ATOM 749 C C . LEU A 1 99 ? -3.018 8.328 -1.842 1.00 90.94 99 LEU A C 1
ATOM 751 O O . LEU A 1 99 ? -2.596 8.506 -0.705 1.00 90.94 99 LEU A O 1
ATOM 755 N N . ALA A 1 100 ? -3.613 9.297 -2.545 1.00 89.44 100 ALA A N 1
ATOM 756 C CA . ALA A 1 100 ? -3.827 10.645 -2.015 1.00 89.44 100 ALA A CA 1
ATOM 757 C C . ALA A 1 100 ? -4.636 10.622 -0.712 1.00 89.44 100 ALA A C 1
ATOM 759 O O . ALA A 1 100 ? -4.236 11.235 0.268 1.00 89.44 100 ALA A O 1
ATOM 760 N N . HIS A 1 101 ? -5.706 9.822 -0.665 1.00 88.81 101 HIS A N 1
ATOM 761 C CA . HIS A 1 101 ? -6.506 9.668 0.547 1.00 88.81 101 HIS A CA 1
ATOM 762 C C . HIS A 1 101 ? -5.691 9.083 1.707 1.00 88.81 101 HIS A C 1
ATOM 764 O O . HIS A 1 101 ? -5.818 9.548 2.832 1.00 88.81 101 HIS A O 1
ATOM 770 N N . PHE A 1 102 ? -4.830 8.096 1.438 1.00 92.25 102 PHE A N 1
ATOM 771 C CA . PHE A 1 102 ? -3.952 7.532 2.461 1.00 92.25 102 PHE A CA 1
ATOM 772 C C . PHE A 1 102 ? -2.932 8.552 2.989 1.00 92.25 102 PHE A C 1
ATOM 774 O O . PHE A 1 102 ? -2.697 8.611 4.193 1.00 92.25 102 PHE A O 1
ATOM 781 N N . VAL A 1 103 ? -2.314 9.330 2.095 1.00 91.25 103 VAL A N 1
ATOM 782 C CA . VAL A 1 103 ? -1.278 10.314 2.446 1.00 91.25 103 VAL A CA 1
ATOM 783 C C . VAL A 1 103 ? -1.859 11.507 3.206 1.00 91.25 103 VAL A C 1
ATOM 785 O O . VAL A 1 103 ? -1.209 11.989 4.130 1.00 91.25 103 VAL A O 1
ATOM 788 N N . ASP A 1 104 ? -3.059 11.953 2.835 1.00 88.25 104 ASP A N 1
ATOM 789 C CA . ASP A 1 104 ? -3.736 13.095 3.460 1.00 88.25 104 ASP A CA 1
ATOM 790 C C . ASP A 1 104 ? -4.410 12.731 4.798 1.00 88.25 104 ASP A C 1
ATOM 792 O O . ASP A 1 104 ? -4.737 13.619 5.582 1.00 88.25 104 ASP A O 1
ATOM 796 N N . ASP A 1 105 ? -4.627 11.441 5.079 1.00 84.81 105 ASP A N 1
ATOM 797 C CA . ASP A 1 105 ? -5.185 10.965 6.348 1.00 84.81 105 ASP A CA 1
ATOM 798 C C . ASP A 1 105 ? -4.089 10.820 7.417 1.00 84.81 105 ASP A C 1
ATOM 800 O O . ASP A 1 105 ? -3.451 9.770 7.549 1.00 84.81 105 ASP A O 1
ATOM 804 N N . ASP A 1 106 ? -3.885 11.882 8.195 1.00 76.25 106 ASP A N 1
ATOM 805 C CA . ASP A 1 106 ? -2.992 11.926 9.360 1.00 76.25 106 ASP A CA 1
ATOM 806 C C . ASP A 1 106 ? -3.653 11.431 10.663 1.00 76.25 106 ASP A C 1
ATOM 808 O O . ASP A 1 106 ? -2.967 11.195 11.659 1.00 76.25 106 ASP A O 1
ATOM 812 N N . SER A 1 107 ? -4.971 11.220 10.645 1.00 82.00 107 SER A N 1
ATOM 813 C CA . SER A 1 107 ? -5.785 10.843 11.807 1.00 82.00 107 SER A CA 1
ATOM 814 C C . SER A 1 107 ? -6.055 9.339 11.920 1.00 82.00 107 SER A C 1
ATOM 816 O O . SER A 1 107 ? -6.432 8.846 12.987 1.00 82.00 107 SER A O 1
ATOM 818 N N . GLY A 1 108 ? -5.877 8.606 10.820 1.00 84.31 108 GLY A N 1
ATOM 819 C CA . GLY A 1 108 ? -6.113 7.174 10.745 1.00 84.31 108 GLY A CA 1
ATOM 820 C C . GLY A 1 108 ? -5.139 6.346 11.592 1.00 84.31 108 GLY A C 1
ATOM 821 O O . GLY A 1 108 ? -4.071 6.821 11.988 1.00 84.31 108 GLY A O 1
ATOM 822 N N . PRO A 1 109 ? -5.467 5.063 11.843 1.00 90.12 109 PRO A N 1
ATOM 823 C CA . PRO A 1 109 ? -4.580 4.163 12.572 1.00 90.12 109 PRO A CA 1
ATOM 824 C C . PRO A 1 109 ? -3.230 4.010 11.861 1.00 90.12 109 PRO A C 1
ATOM 826 O O . PRO A 1 109 ? -3.110 4.273 10.653 1.00 90.12 109 PRO A O 1
ATOM 829 N N . ASP A 1 110 ? -2.236 3.531 12.617 1.00 93.06 110 ASP A N 1
ATOM 830 C CA . ASP A 1 110 ? -0.951 3.100 12.070 1.00 93.06 110 ASP A CA 1
ATOM 831 C C . ASP A 1 110 ? -1.200 2.140 10.894 1.00 93.06 110 ASP A C 1
ATOM 833 O O . ASP A 1 110 ? -2.019 1.218 10.975 1.00 93.06 110 ASP A O 1
ATOM 837 N N . ALA A 1 111 ? -0.536 2.391 9.771 1.00 95.50 111 ALA A N 1
ATOM 838 C CA . ALA A 1 111 ? -0.835 1.714 8.518 1.00 95.50 111 ALA A CA 1
ATOM 839 C C . ALA A 1 111 ? 0.352 1.755 7.555 1.00 95.50 111 ALA A C 1
ATOM 841 O O . ALA A 1 111 ? 1.246 2.592 7.682 1.00 95.50 111 ALA A O 1
ATOM 842 N N . ALA A 1 112 ? 0.331 0.884 6.552 1.00 97.12 112 ALA A N 1
ATOM 843 C CA . ALA A 1 112 ? 1.235 0.961 5.416 1.00 97.12 112 ALA A CA 1
ATOM 844 C C . ALA A 1 112 ? 0.462 0.886 4.105 1.00 97.12 112 ALA A C 1
ATOM 846 O O . ALA A 1 112 ? -0.503 0.133 3.989 1.00 97.12 112 ALA A O 1
ATOM 847 N N . ALA A 1 113 ? 0.923 1.643 3.120 1.00 97.38 113 ALA A N 1
ATOM 848 C CA . ALA A 1 113 ? 0.454 1.591 1.750 1.00 97.38 113 ALA A CA 1
ATOM 849 C C . ALA A 1 113 ? 1.635 1.323 0.818 1.00 97.38 113 ALA A C 1
ATOM 851 O O . ALA A 1 113 ? 2.719 1.868 1.022 1.00 97.38 113 ALA A O 1
ATOM 852 N N . ILE A 1 114 ? 1.428 0.509 -0.212 1.00 97.88 114 ILE A N 1
ATOM 853 C CA . ILE A 1 114 ? 2.416 0.294 -1.269 1.00 97.88 114 ILE A CA 1
ATOM 854 C C . ILE A 1 114 ? 1.791 0.546 -2.640 1.00 97.88 114 ILE A C 1
ATOM 856 O O . ILE A 1 114 ? 0.642 0.177 -2.897 1.00 97.88 114 ILE A O 1
ATOM 860 N N . THR A 1 115 ? 2.550 1.183 -3.523 1.00 95.69 115 THR A N 1
ATOM 861 C CA . THR A 1 115 ? 2.180 1.422 -4.920 1.00 95.69 115 THR A CA 1
ATOM 862 C C . THR A 1 115 ? 3.398 1.251 -5.825 1.00 95.69 115 THR A C 1
ATOM 864 O O . THR A 1 115 ? 4.528 1.136 -5.348 1.00 95.69 115 THR A O 1
ATOM 867 N N . LEU A 1 116 ? 3.164 1.256 -7.134 1.00 93.00 116 LEU A N 1
ATOM 868 C CA . LEU A 1 116 ? 4.210 1.431 -8.133 1.00 93.00 116 LEU A CA 1
ATOM 869 C C . LEU A 1 116 ? 4.251 2.886 -8.569 1.00 93.00 116 LEU A C 1
ATOM 871 O O . LEU A 1 116 ? 3.232 3.434 -8.987 1.00 93.00 116 LEU A O 1
ATOM 875 N N . GLU A 1 117 ? 5.436 3.471 -8.530 1.00 88.56 117 GLU A N 1
ATOM 876 C CA . GLU A 1 117 ? 5.702 4.791 -9.074 1.00 88.56 117 GLU A CA 1
ATOM 877 C C . GLU A 1 117 ? 6.096 4.720 -10.544 1.00 88.56 117 GLU A C 1
ATOM 879 O O . GLU A 1 117 ? 6.665 3.738 -11.029 1.00 88.56 117 GLU A O 1
ATOM 884 N N . SER A 1 118 ? 5.788 5.798 -11.263 1.00 78.50 118 SER A N 1
ATOM 885 C CA . SER A 1 118 ? 6.293 6.025 -12.615 1.00 78.50 118 SER A CA 1
ATOM 886 C C . SER A 1 118 ? 7.330 7.136 -12.585 1.00 78.50 118 SER A C 1
ATOM 888 O O . SER A 1 118 ? 7.099 8.201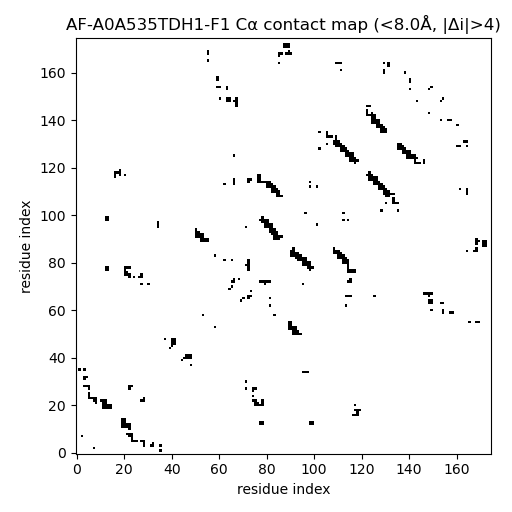 -12.024 1.00 78.50 118 SER A O 1
ATOM 890 N N . ASN A 1 119 ? 8.455 6.904 -13.246 1.00 74.12 119 ASN A N 1
ATOM 891 C CA . ASN A 1 119 ? 9.584 7.835 -13.320 1.00 74.12 119 ASN A CA 1
ATOM 892 C C . ASN A 1 119 ? 9.843 8.347 -14.748 1.00 74.12 119 ASN A C 1
ATOM 894 O O . ASN A 1 119 ? 10.846 9.009 -15.008 1.00 74.12 119 ASN A O 1
ATOM 898 N N . GLY A 1 120 ? 8.939 8.031 -15.683 1.00 70.38 120 GLY A N 1
ATOM 899 C CA . GLY A 1 120 ? 8.979 8.505 -17.073 1.00 70.38 120 GLY A CA 1
ATOM 900 C C . GLY A 1 120 ? 9.909 7.687 -17.946 1.00 70.38 120 GLY A C 1
ATOM 901 O O . GLY A 1 120 ? 10.128 8.024 -19.105 1.00 70.38 120 GLY A O 1
ATOM 902 N N . ARG A 1 121 ? 10.443 6.616 -17.369 1.00 74.25 121 ARG A N 1
ATOM 903 C CA . ARG A 1 121 ? 11.207 5.562 -18.004 1.00 74.25 121 ARG A CA 1
ATOM 904 C C . ARG A 1 121 ? 10.416 4.258 -17.849 1.00 74.25 121 ARG A C 1
ATOM 906 O O . ARG A 1 121 ? 9.452 4.182 -17.082 1.00 74.25 121 ARG A O 1
ATOM 913 N N . ASP A 1 122 ? 10.826 3.231 -18.582 1.00 75.00 122 ASP A N 1
ATOM 914 C CA . ASP A 1 122 ? 10.189 1.908 -18.552 1.00 75.00 122 ASP A CA 1
ATOM 915 C C . ASP A 1 122 ? 10.671 1.031 -17.372 1.00 75.00 122 ASP A C 1
ATOM 917 O O . ASP A 1 122 ? 10.687 -0.193 -17.464 1.00 75.00 122 ASP A O 1
ATOM 921 N N . ASP A 1 123 ? 11.057 1.640 -16.245 1.00 85.62 123 ASP A N 1
ATOM 922 C CA . ASP A 1 123 ? 11.517 0.972 -15.019 1.00 85.62 123 ASP A CA 1
ATOM 923 C C . ASP A 1 123 ? 10.749 1.475 -13.774 1.00 85.62 123 ASP A C 1
ATOM 925 O O . ASP A 1 123 ? 11.311 2.167 -12.920 1.00 85.62 123 ASP A O 1
ATOM 929 N N . PRO A 1 124 ? 9.445 1.145 -13.642 1.00 90.12 124 PRO A N 1
ATOM 930 C CA . PRO A 1 124 ? 8.677 1.506 -12.456 1.00 90.12 124 PRO A CA 1
ATOM 931 C C . PRO A 1 124 ? 9.297 0.889 -11.198 1.00 90.12 124 PRO A C 1
ATOM 933 O O . PRO A 1 124 ? 9.857 -0.210 -11.232 1.00 90.12 124 PRO A O 1
ATOM 936 N N . TYR A 1 125 ? 9.153 1.584 -10.073 1.00 93.12 125 TYR A N 1
ATOM 937 C CA . TYR A 1 125 ? 9.696 1.149 -8.789 1.00 93.12 125 TYR A CA 1
ATOM 938 C C . TYR A 1 125 ? 8.639 1.204 -7.681 1.00 93.12 125 TYR A C 1
ATOM 940 O O . TYR A 1 125 ? 7.728 2.033 -7.745 1.00 93.12 125 TYR A O 1
ATOM 948 N N . PRO A 1 126 ? 8.728 0.350 -6.648 1.00 96.69 126 PRO A N 1
ATOM 949 C CA . PRO A 1 126 ? 7.799 0.412 -5.532 1.00 96.69 126 PRO A CA 1
ATOM 950 C C . PRO A 1 126 ? 8.040 1.648 -4.659 1.00 96.69 126 PRO A C 1
ATOM 952 O O . PRO A 1 126 ? 9.177 1.955 -4.292 1.00 96.69 126 PRO A O 1
ATOM 955 N N . ALA A 1 127 ? 6.957 2.306 -4.257 1.00 96.06 127 ALA A N 1
ATOM 956 C CA . ALA A 1 127 ? 6.960 3.295 -3.186 1.00 96.06 127 ALA A CA 1
ATOM 957 C C . ALA A 1 127 ? 6.089 2.810 -2.029 1.00 96.06 127 ALA A C 1
ATOM 959 O O . ALA A 1 127 ? 4.957 2.356 -2.217 1.00 96.06 127 ALA A O 1
ATOM 960 N N . VAL A 1 128 ? 6.642 2.912 -0.826 1.00 97.19 128 VAL A N 1
ATOM 961 C CA . VAL A 1 128 ? 6.035 2.471 0.425 1.00 97.19 128 VAL A CA 1
ATOM 962 C C . VAL A 1 128 ? 5.780 3.695 1.287 1.00 97.19 128 VAL A C 1
ATOM 964 O O . VAL A 1 128 ? 6.688 4.479 1.556 1.00 97.19 128 VAL A O 1
ATOM 967 N N . TYR A 1 129 ? 4.557 3.828 1.772 1.00 95.94 129 TYR A N 1
ATOM 968 C CA . TYR A 1 129 ? 4.142 4.880 2.681 1.00 95.94 129 TYR A CA 1
ATOM 969 C C . TYR A 1 129 ? 3.793 4.253 4.018 1.00 95.94 129 TYR A C 1
ATOM 971 O O . TYR A 1 129 ? 2.926 3.389 4.089 1.00 95.94 129 TYR A O 1
ATOM 979 N N . VAL A 1 130 ? 4.458 4.684 5.084 1.00 95.50 130 VAL A N 1
ATOM 980 C CA . VAL A 1 130 ? 4.196 4.204 6.441 1.00 95.50 130 VAL A CA 1
ATOM 981 C C . VAL A 1 130 ? 3.608 5.345 7.242 1.0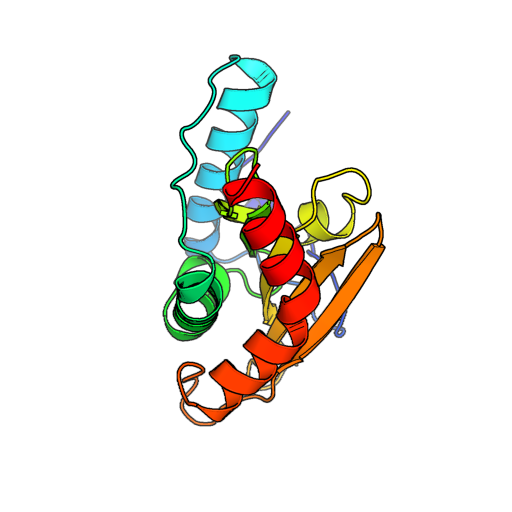0 95.50 130 VAL A C 1
ATOM 983 O O . VAL A 1 130 ? 4.271 6.362 7.461 1.00 95.50 130 VAL A O 1
ATOM 986 N N . ARG A 1 131 ? 2.368 5.162 7.689 1.00 93.56 131 ARG A N 1
ATOM 987 C CA . ARG A 1 131 ? 1.729 6.035 8.661 1.00 93.56 131 ARG A CA 1
ATOM 988 C C . ARG A 1 131 ? 2.008 5.513 10.057 1.00 93.56 131 ARG A C 1
ATOM 990 O O . ARG A 1 131 ? 1.637 4.389 10.390 1.00 93.56 131 ARG A O 1
ATOM 997 N N . SER A 1 132 ? 2.654 6.338 10.870 1.00 89.38 132 SER A N 1
ATOM 998 C CA . SER A 1 132 ? 2.852 6.062 12.287 1.00 89.38 132 SER A CA 1
ATOM 999 C C . SER A 1 132 ? 2.854 7.356 13.089 1.00 89.38 132 SER A C 1
ATOM 1001 O O . SER A 1 132 ? 3.474 8.345 12.681 1.00 89.38 132 SER A O 1
ATOM 1003 N N . LYS A 1 133 ? 2.164 7.347 14.238 1.00 82.81 133 LYS A N 1
ATOM 1004 C CA . LYS A 1 133 ? 2.098 8.485 15.180 1.00 82.81 133 LYS A CA 1
ATOM 1005 C C . LYS A 1 133 ? 1.677 9.808 14.512 1.00 82.81 133 LYS A C 1
ATOM 1007 O O . LYS A 1 133 ? 2.295 10.843 14.748 1.00 82.81 133 LYS A O 1
ATOM 1012 N N . GLY A 1 134 ? 0.660 9.759 13.650 1.00 80.62 134 GLY A N 1
ATOM 1013 C CA . GLY A 1 134 ? 0.117 10.941 12.968 1.00 80.62 134 GLY A CA 1
ATOM 1014 C C . GLY A 1 134 ? 1.025 11.541 11.889 1.00 80.62 134 GLY A C 1
ATOM 1015 O O . GLY A 1 134 ? 0.888 12.707 11.541 1.00 80.62 134 GLY A O 1
ATOM 1016 N N . SER A 1 135 ? 1.990 10.772 11.374 1.00 88.44 135 SER A N 1
ATOM 1017 C CA . SER A 1 135 ? 2.855 11.202 10.272 1.00 88.44 135 SER A CA 1
ATOM 1018 C C . SER A 1 135 ? 3.002 10.105 9.226 1.00 88.44 135 SER A C 1
ATOM 1020 O O . SER A 1 135 ? 3.071 8.925 9.575 1.00 88.44 135 SER A O 1
ATOM 1022 N N . VAL A 1 136 ? 3.079 10.493 7.951 1.00 92.69 136 VAL A N 1
ATOM 1023 C CA . VAL A 1 136 ? 3.308 9.577 6.825 1.00 92.69 136 VAL A CA 1
ATOM 1024 C C . VAL A 1 136 ? 4.724 9.769 6.290 1.00 92.69 136 VAL A C 1
ATOM 1026 O O . VAL A 1 136 ? 5.095 10.861 5.857 1.00 92.69 136 VAL A O 1
ATOM 1029 N N . LYS A 1 137 ? 5.523 8.699 6.299 1.00 93.50 137 LYS A N 1
ATOM 1030 C CA . LYS A 1 137 ? 6.870 8.664 5.710 1.00 93.50 137 LYS A CA 1
ATOM 1031 C C . LYS A 1 137 ? 6.875 7.836 4.435 1.00 93.50 137 LYS A C 1
ATOM 1033 O O . LYS A 1 137 ? 6.240 6.789 4.390 1.00 93.50 137 LYS A O 1
ATOM 1038 N N . GLU A 1 138 ? 7.609 8.299 3.429 1.00 94.94 138 GLU A N 1
ATOM 1039 C CA . GLU A 1 138 ? 7.800 7.591 2.159 1.00 94.94 138 GLU A CA 1
ATOM 1040 C C . GLU A 1 138 ? 9.175 6.927 2.113 1.00 94.94 138 GLU A C 1
ATOM 1042 O O . GLU A 1 138 ? 10.178 7.510 2.531 1.00 94.94 138 GLU A O 1
ATOM 1047 N N . TYR A 1 139 ? 9.199 5.717 1.566 1.00 95.62 139 TYR A N 1
ATOM 1048 C CA . TYR A 1 139 ? 10.389 4.933 1.291 1.00 95.62 139 TYR A CA 1
ATOM 1049 C C . TYR A 1 139 ? 10.297 4.397 -0.133 1.00 95.62 139 TYR A C 1
ATOM 1051 O O . TYR A 1 139 ? 9.289 3.805 -0.513 1.00 95.62 139 TYR A O 1
ATOM 1059 N N . LEU A 1 140 ? 11.351 4.599 -0.916 1.00 94.69 140 LEU A N 1
ATOM 1060 C CA . LEU A 1 140 ? 11.439 4.083 -2.277 1.00 94.69 140 LEU A CA 1
ATOM 1061 C C . LEU A 1 140 ? 12.253 2.795 -2.258 1.00 94.69 140 LEU A C 1
ATOM 1063 O O . LEU A 1 140 ? 13.322 2.764 -1.650 1.00 94.69 140 LEU A O 1
ATOM 1067 N N . LEU A 1 141 ? 11.747 1.758 -2.919 1.00 95.38 141 LEU A N 1
ATOM 1068 C CA . LEU A 1 141 ? 12.507 0.543 -3.194 1.00 95.38 141 LEU A CA 1
ATOM 1069 C C . LEU A 1 141 ? 13.155 0.664 -4.581 1.00 95.38 141 LEU A C 1
ATOM 1071 O O . LEU A 1 141 ? 12.633 1.384 -5.436 1.00 95.38 141 LEU A O 1
ATOM 1075 N N . PRO A 1 142 ? 14.289 -0.006 -4.836 1.00 93.38 142 PRO A N 1
ATOM 1076 C CA . PRO A 1 142 ? 14.932 0.057 -6.143 1.00 93.38 142 PRO A CA 1
ATOM 1077 C C . PRO A 1 142 ? 14.057 -0.575 -7.246 1.00 93.38 142 PRO A C 1
ATOM 1079 O O . PRO A 1 142 ? 13.272 -1.484 -6.968 1.00 93.38 142 PRO A O 1
ATOM 1082 N N . PRO A 1 143 ? 14.181 -0.133 -8.511 1.00 93.94 143 PRO A N 1
ATOM 1083 C CA . PRO A 1 143 ? 13.562 -0.827 -9.636 1.00 93.94 143 PRO A CA 1
ATOM 1084 C C . PRO A 1 143 ? 14.212 -2.202 -9.852 1.00 93.94 143 PRO A C 1
ATOM 1086 O O . PRO A 1 143 ? 15.400 -2.395 -9.583 1.00 93.94 143 PRO A O 1
ATOM 1089 N N . HIS A 1 144 ? 13.448 -3.148 -10.406 1.00 93.75 144 HIS A N 1
ATOM 1090 C CA . HIS A 1 144 ? 13.949 -4.472 -10.778 1.00 93.75 144 HIS A CA 1
ATOM 1091 C C . HIS A 1 144 ? 13.899 -4.665 -12.301 1.00 93.75 144 HIS A C 1
ATOM 1093 O O . HIS A 1 144 ? 12.838 -4.446 -12.884 1.00 93.75 144 HIS A O 1
ATOM 1099 N N . PRO A 1 145 ? 14.967 -5.160 -12.961 1.00 90.62 145 PRO A N 1
ATOM 1100 C CA . PRO A 1 145 ? 14.976 -5.359 -14.417 1.00 90.62 145 PRO A CA 1
ATOM 1101 C C . PRO A 1 145 ? 13.874 -6.291 -14.935 1.00 90.62 145 PRO A C 1
ATOM 1103 O O . PRO A 1 145 ? 13.389 -6.124 -16.048 1.00 90.62 145 PRO A O 1
ATOM 1106 N N . LEU A 1 146 ? 13.482 -7.277 -14.123 1.00 93.12 146 LEU A N 1
ATOM 1107 C CA . LEU A 1 146 ? 12.399 -8.219 -14.435 1.00 93.12 146 LEU A CA 1
ATOM 1108 C C . LEU A 1 146 ? 11.056 -7.834 -13.801 1.00 93.12 146 LEU A C 1
ATOM 1110 O O . LEU A 1 146 ? 10.121 -8.623 -13.867 1.00 93.12 146 LEU A O 1
ATOM 1114 N N . LEU A 1 147 ? 10.973 -6.659 -13.162 1.00 92.88 147 LEU A N 1
ATOM 1115 C CA . LEU A 1 147 ? 9.767 -6.172 -12.478 1.00 92.88 147 LEU A CA 1
ATOM 1116 C C . LEU A 1 147 ? 9.256 -7.143 -11.393 1.00 92.88 147 LEU A C 1
ATOM 1118 O O . LEU A 1 147 ? 8.064 -7.201 -11.104 1.00 92.88 147 LEU A O 1
ATOM 1122 N N . ASP A 1 148 ? 10.184 -7.904 -10.807 1.00 95.38 148 ASP A N 1
ATOM 1123 C CA . ASP A 1 148 ? 9.948 -8.862 -9.732 1.00 95.38 148 ASP A CA 1
ATOM 1124 C C . ASP A 1 148 ? 10.502 -8.299 -8.426 1.00 95.38 148 ASP A C 1
ATOM 1126 O O . ASP A 1 148 ? 11.713 -8.133 -8.264 1.00 95.38 148 ASP A O 1
ATOM 1130 N N . PHE A 1 149 ? 9.598 -7.994 -7.499 1.00 97.00 149 PHE A N 1
ATOM 1131 C CA . PHE A 1 149 ? 9.925 -7.401 -6.208 1.00 97.00 149 PHE A CA 1
ATOM 1132 C C . PHE A 1 149 ? 9.796 -8.411 -5.063 1.00 97.00 149 PHE A C 1
ATOM 1134 O O . PHE A 1 149 ? 9.768 -8.025 -3.900 1.00 97.00 149 PHE A O 1
ATOM 1141 N N . THR A 1 150 ? 9.709 -9.712 -5.356 1.00 96.69 150 THR A N 1
ATOM 1142 C CA . THR A 1 150 ? 9.495 -10.756 -4.337 1.00 96.69 150 THR A CA 1
ATOM 1143 C C . THR A 1 150 ? 10.785 -11.349 -3.764 1.00 96.69 150 THR A C 1
ATOM 1145 O O . THR A 1 150 ? 10.727 -12.152 -2.827 1.00 96.69 150 THR A O 1
ATOM 1148 N N . GLY A 1 151 ? 11.945 -10.948 -4.292 1.00 95.75 151 GLY A N 1
ATOM 1149 C CA . GLY A 1 151 ? 13.257 -11.423 -3.851 1.00 95.75 151 GLY A CA 1
ATOM 1150 C C . GLY A 1 151 ? 13.654 -10.973 -2.439 1.00 95.75 151 GLY A C 1
ATOM 1151 O O . GLY A 1 151 ? 13.139 -9.992 -1.898 1.00 95.75 151 GLY A O 1
ATOM 1152 N N . ASP A 1 152 ? 14.628 -11.671 -1.852 1.00 96.62 152 ASP A N 1
ATOM 1153 C CA . ASP A 1 152 ? 15.050 -11.489 -0.453 1.00 96.62 152 ASP A CA 1
ATOM 1154 C C . ASP A 1 152 ? 15.497 -10.064 -0.115 1.00 96.62 152 ASP A C 1
ATOM 1156 O O . ASP A 1 152 ? 15.241 -9.578 0.987 1.00 96.62 152 ASP A O 1
ATOM 1160 N N . GLN A 1 153 ? 16.123 -9.366 -1.068 1.00 96.00 153 GLN A N 1
ATOM 1161 C CA . GLN A 1 153 ? 16.508 -7.964 -0.901 1.00 96.00 153 GLN A CA 1
ATOM 1162 C C . GLN A 1 153 ? 15.290 -7.083 -0.589 1.00 96.00 153 GLN A C 1
ATOM 1164 O O . GLN A 1 153 ? 15.315 -6.326 0.380 1.00 96.00 153 GLN A O 1
ATOM 1169 N N . TYR A 1 154 ? 14.219 -7.207 -1.377 1.00 97.50 154 TYR A N 1
ATOM 1170 C CA . TYR A 1 154 ? 12.993 -6.430 -1.201 1.00 97.50 154 TYR A CA 1
ATOM 1171 C C . TYR A 1 154 ? 12.253 -6.822 0.071 1.00 97.50 154 TYR A C 1
ATOM 1173 O O . TYR A 1 154 ? 11.762 -5.953 0.788 1.00 97.50 154 TYR A O 1
ATOM 1181 N N . ARG A 1 155 ? 12.218 -8.124 0.388 1.00 97.06 155 ARG A N 1
ATOM 1182 C CA . ARG A 1 155 ? 11.633 -8.630 1.639 1.00 97.06 155 ARG A CA 1
ATOM 1183 C C . ARG A 1 155 ? 12.318 -8.025 2.852 1.00 97.06 155 ARG A C 1
ATOM 1185 O O . ARG A 1 155 ? 11.638 -7.530 3.747 1.00 97.06 155 ARG A O 1
ATOM 1192 N N . LYS A 1 156 ? 13.652 -8.035 2.863 1.00 96.50 156 LYS A N 1
ATOM 1193 C CA . LYS A 1 156 ? 14.446 -7.454 3.943 1.00 96.50 156 LYS A CA 1
ATOM 1194 C C . LYS A 1 156 ? 14.215 -5.951 4.045 1.00 96.50 156 LYS A C 1
ATOM 1196 O O . LYS A 1 156 ? 13.866 -5.466 5.115 1.00 96.50 156 LYS A O 1
ATOM 1201 N N . GLU A 1 157 ? 14.352 -5.229 2.935 1.00 96.88 157 GLU A N 1
ATOM 1202 C CA . GLU A 1 157 ? 14.212 -3.775 2.939 1.00 96.88 157 GLU A CA 1
ATOM 1203 C C . GLU A 1 157 ? 12.811 -3.339 3.382 1.00 96.88 157 GLU A C 1
ATOM 1205 O O . GLU A 1 157 ? 12.685 -2.478 4.252 1.00 96.88 157 GLU A O 1
ATOM 1210 N N . LEU A 1 158 ? 11.754 -3.969 2.857 1.00 97.38 158 LEU A N 1
ATOM 1211 C CA . LEU A 1 158 ? 10.386 -3.666 3.267 1.00 97.38 158 LEU A CA 1
ATOM 1212 C C . LEU A 1 158 ? 10.141 -4.031 4.737 1.00 97.38 158 LEU A C 1
ATOM 1214 O O . LEU A 1 158 ? 9.549 -3.234 5.463 1.00 97.38 158 LEU A O 1
ATOM 1218 N N . SER A 1 159 ? 10.622 -5.189 5.198 1.00 96.44 159 SER A N 1
ATOM 1219 C CA . SER A 1 159 ? 10.518 -5.589 6.606 1.00 96.44 159 SER A CA 1
ATOM 1220 C C . SER A 1 159 ? 11.151 -4.553 7.540 1.00 96.44 159 SER A C 1
ATOM 1222 O O . SER A 1 159 ? 10.533 -4.169 8.533 1.00 96.44 159 SER A O 1
ATOM 1224 N N . ASP A 1 160 ? 12.336 -4.039 7.199 1.00 95.25 160 ASP A N 1
ATOM 1225 C CA . ASP A 1 160 ? 13.026 -3.014 7.988 1.00 95.25 160 ASP A CA 1
ATOM 1226 C C . ASP A 1 160 ? 12.212 -1.707 8.055 1.00 95.25 160 ASP A C 1
ATOM 1228 O O . ASP A 1 160 ? 12.125 -1.075 9.111 1.00 95.25 160 ASP A O 1
ATOM 1232 N N . ARG A 1 161 ? 11.553 -1.302 6.956 1.00 95.44 161 ARG A N 1
ATOM 1233 C CA . ARG A 1 161 ? 10.679 -0.108 6.951 1.00 95.44 161 ARG A CA 1
ATOM 1234 C C . ARG A 1 161 ? 9.396 -0.309 7.753 1.00 95.44 161 ARG A C 1
ATOM 1236 O O . ARG A 1 161 ? 8.899 0.646 8.350 1.00 95.44 161 ARG A O 1
ATOM 1243 N N . LEU A 1 162 ? 8.859 -1.528 7.765 1.00 95.12 162 LEU A N 1
ATOM 1244 C CA . LEU A 1 162 ? 7.605 -1.862 8.440 1.00 95.12 162 LEU A CA 1
ATOM 1245 C C . LEU A 1 162 ? 7.784 -2.276 9.902 1.00 95.12 162 LEU A C 1
ATOM 1247 O O . LEU A 1 162 ? 6.787 -2.386 10.612 1.00 95.12 162 LEU A O 1
ATOM 1251 N N . GLN A 1 163 ? 9.012 -2.451 10.393 1.00 91.56 163 GLN A N 1
ATOM 1252 C CA . GLN A 1 163 ? 9.278 -2.885 11.767 1.00 91.56 163 GLN A CA 1
ATOM 1253 C C . GLN A 1 163 ? 8.490 -2.103 12.845 1.00 91.56 163 GLN A C 1
ATOM 1255 O O . GLN A 1 163 ? 7.918 -2.751 13.727 1.00 91.56 163 GLN A O 1
ATOM 1260 N N . PRO A 1 164 ? 8.362 -0.757 12.787 1.00 85.44 164 PRO A N 1
ATOM 1261 C CA . PRO A 1 164 ? 7.566 -0.015 13.770 1.00 85.44 164 PRO A CA 1
ATOM 1262 C C . PRO A 1 164 ? 6.075 -0.385 13.743 1.00 85.44 164 PRO A C 1
ATOM 1264 O O . PRO A 1 164 ? 5.433 -0.468 14.789 1.00 85.44 164 PRO A O 1
ATOM 1267 N N . LEU A 1 165 ? 5.536 -0.633 12.546 1.00 88.62 165 LEU A N 1
ATOM 1268 C CA . LEU A 1 165 ? 4.141 -1.004 12.321 1.00 88.62 165 LEU A CA 1
ATOM 1269 C C . LEU A 1 165 ? 3.863 -2.429 12.817 1.00 88.62 165 LEU A C 1
ATOM 1271 O O . LEU A 1 165 ? 2.906 -2.660 13.555 1.00 88.62 165 LEU A O 1
ATOM 1275 N N . LEU A 1 166 ? 4.732 -3.376 12.453 1.00 88.44 166 LEU A N 1
ATOM 1276 C CA . LEU A 1 166 ? 4.587 -4.787 12.814 1.00 88.44 166 LEU A CA 1
ATOM 1277 C C . LEU A 1 166 ? 4.745 -5.007 14.325 1.00 88.44 166 LEU A C 1
ATOM 1279 O O . LEU A 1 166 ? 3.995 -5.784 14.911 1.00 88.44 166 LEU A O 1
ATOM 1283 N N . GLY A 1 167 ? 5.657 -4.279 14.978 1.00 83.06 167 GLY A N 1
ATOM 1284 C CA . GLY A 1 167 ? 5.801 -4.316 16.437 1.00 83.06 167 GLY A CA 1
ATOM 1285 C C . GLY A 1 167 ? 4.549 -3.825 17.180 1.00 83.06 167 GLY A C 1
ATOM 1286 O O . GLY A 1 167 ? 4.123 -4.443 18.158 1.00 83.06 167 GLY A O 1
ATOM 1287 N N . SER A 1 168 ? 3.920 -2.749 16.690 1.00 77.81 168 SER A N 1
ATOM 1288 C CA . SER A 1 168 ? 2.660 -2.213 17.236 1.00 77.81 168 SER A CA 1
ATOM 1289 C C . SER A 1 168 ? 1.521 -3.239 17.156 1.00 77.81 168 SER A C 1
ATOM 1291 O O . SER A 1 168 ? 0.820 -3.474 18.142 1.00 77.81 168 SER A O 1
ATOM 1293 N N . ALA A 1 169 ? 1.384 -3.921 16.016 1.00 79.75 169 ALA A N 1
ATOM 1294 C CA . ALA A 1 169 ? 0.356 -4.940 15.811 1.00 79.75 169 ALA A CA 1
ATOM 1295 C C . ALA A 1 169 ? 0.543 -6.181 16.699 1.00 79.75 169 ALA A C 1
ATOM 1297 O O . ALA A 1 169 ? -0.419 -6.665 17.293 1.00 79.75 169 ALA A O 1
ATOM 1298 N N . LEU A 1 170 ? 1.782 -6.666 16.835 1.00 79.00 170 LEU A N 1
ATOM 1299 C CA . LEU A 1 170 ? 2.106 -7.810 17.698 1.00 79.00 170 LEU A CA 1
ATOM 1300 C C . LEU A 1 170 ? 1.802 -7.533 19.175 1.00 79.00 170 LEU A C 1
ATOM 1302 O O . LEU A 1 170 ? 1.391 -8.434 19.898 1.00 79.00 170 LEU A O 1
ATOM 1306 N N . THR A 1 171 ? 1.965 -6.284 19.614 1.00 76.56 171 THR A N 1
ATOM 1307 C CA . THR A 1 171 ? 1.662 -5.884 20.997 1.00 76.56 171 THR A CA 1
ATOM 1308 C C . THR A 1 171 ? 0.152 -5.905 21.265 1.00 76.56 171 THR A C 1
ATOM 1310 O O . THR A 1 171 ? -0.279 -6.324 22.337 1.00 76.56 171 THR A O 1
ATOM 1313 N N . ARG A 1 172 ? -0.663 -5.498 20.281 1.00 69.81 172 ARG A N 1
ATOM 1314 C CA . ARG A 1 172 ? -2.133 -5.478 20.383 1.00 69.81 172 ARG A CA 1
ATOM 1315 C C . ARG A 1 172 ? -2.765 -6.866 20.344 1.00 69.81 172 ARG A C 1
ATOM 1317 O O . ARG A 1 172 ? -3.715 -7.095 21.069 1.00 69.81 172 ARG A O 1
ATOM 1324 N N . SER A 1 173 ? -2.210 -7.795 19.565 1.00 62.66 173 SER A N 1
ATOM 1325 C CA . SER A 1 173 ? -2.697 -9.184 19.512 1.00 62.66 173 SER A CA 1
ATOM 1326 C C . SER A 1 173 ? -2.456 -9.975 20.810 1.00 62.66 173 SER A C 1
ATOM 1328 O O . SER A 1 173 ? -3.013 -11.061 20.959 1.00 62.66 173 SER A O 1
ATOM 1330 N N . ALA A 1 174 ? -1.595 -9.488 21.710 1.00 60.22 174 ALA A N 1
ATOM 1331 C CA . ALA A 1 174 ? -1.236 -10.162 22.959 1.00 60.22 174 ALA A CA 1
ATOM 1332 C C . ALA A 1 174 ? -1.956 -9.602 24.205 1.00 60.22 174 ALA A C 1
ATOM 1334 O O . ALA A 1 174 ? -1.718 -10.107 25.303 1.00 60.22 174 ALA A O 1
ATOM 1335 N N . SER A 1 175 ? -2.772 -8.551 24.047 1.00 53.06 175 SER A N 1
ATOM 1336 C CA . SER A 1 175 ? -3.540 -7.894 25.123 1.00 53.06 175 SER A CA 1
ATOM 1337 C C . SER A 1 175 ? -4.997 -8.337 25.108 1.00 53.06 175 SER A C 1
ATOM 1339 O O . SER A 1 175 ? -5.581 -8.422 26.210 1.00 53.06 175 SER A O 1
#

Secondary structure (DSSP, 8-state):
----SGGGGG-----TTSS-----SGGGHHHHHHHHHHHHHHHHH--PPP--EE-TTTHHHHHHHHHHH-HHHHHSTTTEEEEEEE-SSSEEEEEEEEHHHHHH-SSSPSEEEEEEE--SSS--EEEEEEEETTEEEEEEPPP-TT----SHHHHHHHHHHHHHHHHHHHHHTT-

Sequence (175 aa):
MYFAGTLMQASLGLKRHGIPSNSGAVQGYRYNARVLARHLAESRFGVTLERPAVNAGDVVSLLLDEVTRGPEVWHQRSYLARVVKVGGDGMVDAGIEPLAHFVDDDSGPDAAAITLESNGRDDPYPAVYVRSKGSVKEYLLPPHPLLDFTGDQYRKELSDRLQPLLGSALTRSAS

Radius of gyration: 15.86 Å; Cα contacts (8 Å, |Δi|>4): 316; chains: 1; bounding box: 42×28×45 Å

Solvent-accessible surface area (backbone atoms only — not comparable to full-atom values): 9633 Å² total; per-residue (Å²): 138,88,82,62,48,71,78,47,63,80,57,43,50,51,50,85,70,79,44,64,17,56,50,56,50,82,80,28,32,64,56,48,37,52,45,48,52,51,52,46,34,43,75,74,65,70,42,83,75,90,58,54,75,41,59,70,86,48,49,54,56,56,51,30,46,35,68,42,70,32,64,67,27,73,53,19,27,39,30,30,18,47,31,39,33,50,52,80,71,20,34,26,43,66,43,67,43,52,36,57,62,59,67,71,48,47,83,59,65,46,30,40,34,36,22,26,39,59,74,90,56,100,61,52,23,43,38,36,37,41,35,51,95,62,40,73,47,82,47,77,49,78,59,41,100,83,53,62,46,76,47,70,68,49,49,50,55,50,43,66,72,39,44,72,59,47,54,56,24,59,55,43,56,75,110